Protein AF-A0A2D0HDS6-F1 (afdb_monomer)

Sequence (112 aa):
MIQLVVGLLAEVEKFFGFSKVKEFTPVETLTPSKMGYYFEHEELKRLMDRLGNFTTVQFTDVRGNPLSKDSIDRRFGKDGGIDCVIHIVANSEHGCKVVAGKIRNILINGDY

Nearest PDB structures (foldseek):
  8tyy-assembly1_A  TM=4.874E-01  e=1.564E-01  Ensifer aridi
  6kf9-assembly1_G  TM=3.011E-01  e=1.263E+00  Thermococcus kodakarensis KOD1
  5hkh-assembly1_A  TM=4.477E-01  e=6.053E+00  Homo sapiens
  1l7y-assembly1_A  TM=4.677E-01  e=7.859E+00  Caenorhabditis elegans
  5xda-assembly1_I-2  TM=4.039E-01  e=6.461E+00  Caenorhabditis elegans

Structure (mmCIF, N/CA/C/O backbone):
data_AF-A0A2D0HDS6-F1
#
_entry.id   AF-A0A2D0HDS6-F1
#
loop_
_atom_site.group_PDB
_atom_site.id
_atom_site.type_symbol
_atom_site.label_atom_id
_atom_site.label_alt_id
_atom_site.label_comp_id
_atom_site.label_asym_id
_atom_site.label_entity_id
_atom_site.label_seq_id
_atom_site.pdbx_PDB_ins_code
_atom_site.Cartn_x
_atom_site.Cartn_y
_atom_site.Cartn_z
_atom_site.occupancy
_atom_site.B_iso_or_equiv
_atom_site.auth_seq_id
_atom_site.auth_comp_id
_atom_site.auth_asym_id
_atom_site.auth_atom_id
_atom_site.pdbx_PDB_model_num
ATOM 1 N N . MET A 1 1 ? 58.086 -21.017 -33.611 1.00 51.09 1 MET A N 1
ATOM 2 C CA . MET A 1 1 ? 57.718 -20.728 -32.204 1.00 51.09 1 MET A CA 1
ATOM 3 C C . MET A 1 1 ? 56.313 -20.128 -32.076 1.00 51.09 1 MET A C 1
ATOM 5 O O . MET A 1 1 ? 55.581 -20.556 -31.201 1.00 51.09 1 MET A O 1
ATOM 9 N N . ILE A 1 2 ? 55.888 -19.229 -32.978 1.00 49.25 2 ILE A N 1
ATOM 10 C CA . ILE A 1 2 ? 54.550 -18.591 -32.956 1.00 49.25 2 ILE A CA 1
ATOM 11 C C . ILE A 1 2 ? 53.398 -19.580 -33.234 1.00 49.25 2 ILE A C 1
ATOM 13 O O . ILE A 1 2 ? 52.377 -19.527 -32.559 1.00 49.25 2 ILE A O 1
ATOM 17 N N . GLN A 1 3 ? 53.571 -20.545 -34.147 1.00 48.78 3 GLN A N 1
ATOM 18 C CA . GLN A 1 3 ? 52.540 -21.560 -34.443 1.00 48.78 3 GLN A CA 1
ATOM 19 C C . GLN A 1 3 ? 52.182 -22.461 -33.246 1.00 48.78 3 GLN A C 1
ATOM 21 O O . GLN A 1 3 ? 51.055 -22.936 -33.168 1.00 48.78 3 GLN A O 1
ATOM 26 N N . LEU A 1 4 ? 53.104 -22.665 -32.295 1.00 48.50 4 LEU A N 1
ATOM 27 C CA . LEU A 1 4 ? 52.863 -23.504 -31.115 1.00 48.50 4 LEU A CA 1
ATOM 28 C C . LEU A 1 4 ? 51.922 -22.816 -30.107 1.00 48.50 4 LEU A C 1
ATOM 30 O O . LEU A 1 4 ? 51.116 -23.474 -29.460 1.00 48.50 4 LEU A O 1
ATOM 34 N N . VAL A 1 5 ? 51.999 -21.483 -30.010 1.00 50.06 5 VAL A N 1
ATOM 35 C CA . VAL A 1 5 ? 51.186 -20.664 -29.091 1.00 50.06 5 VAL A CA 1
ATOM 36 C C . VAL A 1 5 ? 49.735 -20.574 -29.571 1.00 50.06 5 VAL A C 1
ATOM 38 O O . VAL A 1 5 ? 48.809 -20.639 -28.767 1.00 50.06 5 VAL A O 1
ATOM 41 N N . VAL A 1 6 ? 49.530 -20.488 -30.889 1.00 54.66 6 VAL A N 1
ATOM 42 C CA . VAL A 1 6 ? 48.190 -20.436 -31.499 1.00 54.66 6 VAL A CA 1
ATOM 43 C C . VAL A 1 6 ? 47.469 -21.784 -31.372 1.00 54.66 6 VAL A C 1
ATOM 45 O O . VAL A 1 6 ? 46.272 -21.812 -31.100 1.00 54.66 6 VAL A O 1
ATOM 48 N N . GLY A 1 7 ? 48.197 -22.900 -31.503 1.00 52.31 7 GLY A N 1
ATOM 49 C CA . GLY A 1 7 ? 47.645 -24.242 -31.284 1.00 52.31 7 GLY A CA 1
ATOM 50 C C . GLY A 1 7 ? 47.196 -24.477 -29.838 1.00 52.31 7 GLY A C 1
ATOM 51 O O . GLY A 1 7 ? 46.106 -24.998 -29.619 1.00 52.31 7 GLY A O 1
ATOM 52 N N . LEU A 1 8 ? 47.987 -24.011 -28.862 1.00 53.25 8 LEU A N 1
ATOM 53 C CA . LEU A 1 8 ? 47.663 -24.121 -27.435 1.00 53.25 8 LEU A CA 1
ATOM 54 C C . LEU A 1 8 ? 46.405 -23.315 -27.067 1.00 53.25 8 LEU A C 1
ATOM 56 O O . LEU A 1 8 ? 45.564 -23.792 -26.313 1.00 53.25 8 LEU A O 1
ATOM 60 N N . LEU A 1 9 ? 46.237 -22.114 -27.631 1.00 55.44 9 LEU A N 1
ATOM 61 C CA . LEU A 1 9 ? 45.043 -21.285 -27.409 1.00 55.44 9 LEU A CA 1
ATOM 62 C C . LEU A 1 9 ? 43.771 -21.931 -27.978 1.00 55.44 9 LEU A C 1
ATOM 64 O O . LEU A 1 9 ? 42.736 -21.931 -27.314 1.00 55.44 9 LEU A O 1
ATOM 68 N N . ALA A 1 10 ? 43.859 -22.544 -29.160 1.00 58.56 10 ALA A N 1
ATOM 69 C CA . ALA A 1 10 ? 42.724 -23.227 -29.782 1.00 58.56 10 ALA A CA 1
ATOM 70 C C . ALA A 1 10 ? 42.284 -24.491 -29.012 1.00 58.56 10 ALA A C 1
ATOM 72 O O . ALA A 1 10 ? 41.101 -24.843 -29.017 1.00 58.56 10 ALA A O 1
ATOM 73 N N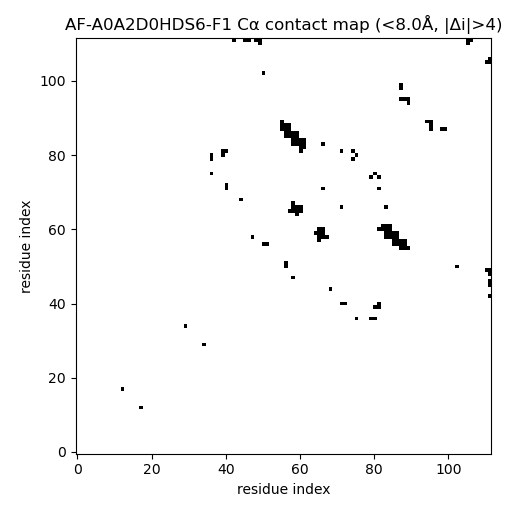 . GLU A 1 11 ? 43.212 -25.182 -28.341 1.00 57.22 11 GLU A N 1
ATOM 74 C CA . GLU A 1 11 ? 42.881 -26.299 -27.445 1.00 57.22 11 GLU A CA 1
ATOM 75 C C . GLU A 1 11 ? 42.252 -25.824 -26.132 1.00 57.22 11 GLU A C 1
ATOM 77 O O . GLU A 1 11 ? 41.293 -26.441 -25.668 1.00 57.22 11 GLU A O 1
ATOM 82 N N . VAL A 1 12 ? 42.716 -24.703 -25.571 1.00 57.16 12 VAL A N 1
ATOM 83 C CA . VAL A 1 12 ? 42.142 -24.100 -24.355 1.00 57.16 12 VAL A CA 1
ATOM 84 C C . VAL A 1 12 ? 40.688 -23.670 -24.586 1.00 57.16 12 VAL A C 1
ATOM 86 O O . VAL A 1 12 ? 39.826 -23.967 -23.761 1.00 57.16 12 VAL A O 1
ATOM 89 N N . GLU A 1 13 ? 40.367 -23.060 -25.729 1.00 55.75 13 GLU A N 1
ATOM 90 C CA . GLU A 1 13 ? 38.982 -22.674 -26.053 1.00 55.75 13 GLU A CA 1
ATOM 91 C C . GLU A 1 13 ? 38.031 -23.879 -26.157 1.00 55.75 13 GLU A C 1
ATOM 93 O O . GLU A 1 13 ? 36.881 -23.803 -25.718 1.00 55.75 13 GLU A O 1
ATOM 98 N N . LYS A 1 14 ? 38.518 -25.018 -26.672 1.00 56.66 14 LYS A N 1
ATOM 99 C CA . LYS A 1 14 ? 37.755 -26.277 -26.702 1.00 56.66 14 LYS A CA 1
ATOM 100 C C . LYS A 1 14 ? 37.625 -26.918 -25.320 1.00 56.66 14 LYS A C 1
ATOM 102 O O . LYS A 1 14 ? 36.573 -27.482 -25.026 1.00 56.66 14 LYS A O 1
ATOM 107 N N . PHE A 1 15 ? 38.662 -26.833 -24.483 1.00 55.56 15 PHE A N 1
ATOM 108 C CA . PHE A 1 15 ? 38.682 -27.442 -23.149 1.00 55.56 15 PHE A CA 1
ATOM 109 C C . PHE A 1 15 ? 37.742 -26.732 -22.167 1.00 55.56 15 PHE A C 1
ATOM 111 O O . PHE A 1 15 ? 37.125 -27.378 -21.324 1.00 55.56 15 PHE A O 1
ATOM 118 N N . PHE A 1 16 ? 37.589 -25.412 -22.298 1.00 54.22 16 PHE A N 1
ATOM 119 C CA . PHE A 1 16 ? 36.731 -24.626 -21.410 1.00 54.22 16 PHE A CA 1
ATOM 120 C C . PHE A 1 16 ? 35.263 -24.544 -21.839 1.00 54.22 16 PHE A C 1
ATOM 122 O O . PHE A 1 16 ? 34.473 -23.922 -21.133 1.00 54.22 16 PHE A O 1
ATOM 129 N N . GLY A 1 17 ? 34.869 -25.181 -22.950 1.00 50.22 17 GLY A N 1
ATOM 130 C CA . GLY A 1 17 ? 33.458 -25.311 -23.322 1.00 50.22 17 GLY A CA 1
ATOM 131 C C . GLY A 1 17 ? 32.704 -23.979 -23.301 1.00 50.22 17 GLY A C 1
ATOM 132 O O . GLY A 1 17 ? 31.545 -23.943 -22.879 1.00 50.22 17 GLY A O 1
ATOM 133 N N . PHE A 1 18 ? 33.362 -22.885 -23.706 1.00 51.97 18 PHE A N 1
ATOM 134 C CA . PHE A 1 18 ? 32.750 -21.562 -23.758 1.00 51.97 18 PHE A CA 1
ATOM 135 C C . PHE A 1 18 ? 31.661 -21.572 -24.830 1.00 51.97 18 PHE A C 1
ATOM 137 O O . PHE A 1 18 ? 31.875 -21.268 -26.001 1.00 51.97 18 PHE A O 1
ATOM 144 N N . SER A 1 19 ? 30.461 -21.964 -24.417 1.00 60.91 19 SER A N 1
ATOM 145 C CA . SER A 1 19 ? 29.262 -21.792 -25.217 1.00 60.91 19 SER A CA 1
ATOM 146 C C . SER A 1 19 ? 29.064 -20.294 -25.383 1.00 60.91 19 SER A C 1
ATOM 148 O O . SER A 1 19 ? 28.941 -19.581 -24.386 1.00 60.91 19 SER A O 1
ATOM 150 N N . LYS A 1 20 ? 29.062 -19.808 -26.631 1.00 61.28 20 LYS A N 1
ATOM 151 C CA . LYS A 1 20 ? 28.740 -18.409 -26.930 1.00 61.28 20 LYS A CA 1
ATOM 152 C C . LYS A 1 20 ? 27.420 -18.090 -26.223 1.00 61.28 20 LYS A C 1
ATOM 154 O O . LYS A 1 20 ? 26.399 -18.716 -26.515 1.00 61.28 20 LYS A O 1
ATOM 159 N N . VAL A 1 21 ? 27.469 -17.187 -25.242 1.00 63.22 21 VAL A N 1
ATOM 160 C CA . VAL A 1 21 ? 26.286 -16.772 -24.481 1.00 63.22 21 VAL A CA 1
ATOM 161 C C . VAL A 1 21 ? 25.250 -16.314 -25.499 1.00 63.22 21 VAL A C 1
ATOM 163 O O . VAL A 1 21 ? 25.576 -15.530 -26.392 1.00 63.22 21 VAL A O 1
ATOM 166 N N . LYS A 1 22 ? 24.033 -16.869 -25.416 1.00 68.25 22 LYS A N 1
ATOM 167 C CA . LYS A 1 22 ? 22.930 -16.493 -26.307 1.00 68.25 22 LYS A CA 1
ATOM 168 C C . LYS A 1 22 ? 22.824 -14.973 -26.303 1.00 68.25 22 LYS A C 1
ATOM 170 O O . LYS A 1 22 ? 22.729 -14.377 -25.233 1.00 68.25 22 LYS A O 1
ATOM 175 N N . GLU A 1 23 ? 22.879 -14.367 -27.485 1.00 61.47 23 GLU A N 1
ATOM 176 C CA . GLU A 1 23 ? 22.706 -12.926 -27.629 1.00 61.47 23 GLU A CA 1
ATOM 177 C C . GLU A 1 23 ? 21.362 -12.544 -27.008 1.00 61.47 23 GLU A C 1
ATOM 179 O O . GLU A 1 23 ? 20.299 -13.000 -27.431 1.00 61.47 23 GLU A O 1
ATOM 184 N N . PHE A 1 24 ? 21.433 -11.759 -25.936 1.00 59.78 24 PHE A N 1
ATOM 185 C CA . PHE A 1 24 ? 20.263 -11.180 -25.311 1.00 59.78 24 PHE A CA 1
ATOM 186 C C . PHE A 1 24 ? 19.854 -9.994 -26.174 1.00 59.78 24 PHE A C 1
ATOM 188 O O . PHE A 1 24 ? 20.483 -8.940 -26.126 1.00 59.78 24 PHE A O 1
ATOM 195 N N . THR A 1 25 ? 18.827 -10.168 -26.999 1.00 58.12 25 THR A N 1
ATOM 196 C CA . THR A 1 25 ? 1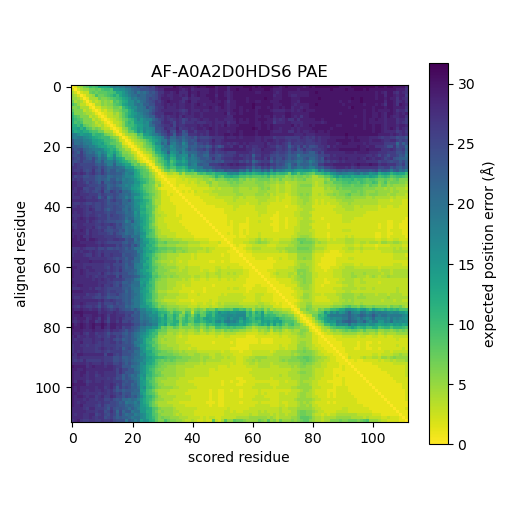8.131 -9.024 -27.584 1.00 58.12 25 THR A CA 1
ATOM 197 C C . THR A 1 25 ? 17.371 -8.348 -26.450 1.00 58.12 25 THR A C 1
ATOM 199 O O . THR A 1 25 ? 16.461 -8.984 -25.905 1.00 58.12 25 THR A O 1
ATOM 202 N N . PRO A 1 26 ? 17.730 -7.115 -26.047 1.00 56.47 26 PRO A N 1
ATOM 203 C CA . PRO A 1 26 ? 16.968 -6.425 -25.027 1.00 56.47 26 PRO A CA 1
ATOM 204 C C . PRO A 1 26 ? 15.528 -6.306 -25.513 1.00 56.47 26 PRO A C 1
ATOM 206 O O . PRO A 1 26 ? 15.258 -5.761 -26.584 1.00 56.47 26 PRO A O 1
ATOM 209 N N . VAL A 1 27 ? 14.622 -6.887 -24.728 1.00 60.75 27 VAL A N 1
ATOM 210 C CA . VAL A 1 27 ? 13.184 -6.657 -24.841 1.00 60.75 27 VAL A CA 1
ATOM 211 C C . VAL A 1 27 ? 13.002 -5.145 -24.846 1.00 60.75 27 VAL A C 1
ATOM 213 O O . VAL A 1 27 ? 13.567 -4.487 -23.976 1.00 60.75 27 VAL A O 1
ATOM 216 N N . GLU A 1 28 ? 12.324 -4.637 -25.878 1.00 64.56 28 GLU A N 1
ATOM 217 C CA . GLU A 1 28 ? 11.975 -3.234 -26.132 1.00 64.56 28 GLU A CA 1
ATOM 218 C C . GLU A 1 28 ? 12.428 -2.283 -25.009 1.00 64.56 28 GLU A C 1
ATOM 220 O O . GLU A 1 28 ? 11.808 -2.223 -23.947 1.00 64.56 28 GLU A O 1
ATOM 225 N N . THR A 1 29 ? 13.559 -1.591 -25.194 1.00 71.25 29 THR A N 1
ATOM 226 C CA . THR A 1 29 ? 14.134 -0.738 -24.144 1.00 71.25 29 THR A CA 1
ATOM 227 C C . THR A 1 29 ? 13.139 0.356 -23.773 1.00 71.25 29 THR A C 1
ATOM 229 O O . THR A 1 29 ? 12.981 1.341 -24.500 1.00 71.25 29 THR A O 1
ATOM 232 N N . LEU A 1 30 ? 12.445 0.169 -22.650 1.00 72.81 30 LEU A N 1
ATOM 233 C CA . LEU A 1 30 ? 11.534 1.156 -22.095 1.00 72.81 30 LEU A CA 1
ATOM 234 C C . LEU A 1 30 ? 12.304 2.456 -21.858 1.00 72.81 30 LEU A C 1
ATOM 236 O O . LEU A 1 30 ? 13.439 2.455 -21.379 1.00 72.81 30 LEU A O 1
ATOM 240 N N . THR A 1 31 ? 11.681 3.584 -22.196 1.00 83.69 31 THR A N 1
ATOM 241 C CA . THR A 1 31 ? 12.260 4.885 -21.863 1.00 83.69 31 THR A CA 1
ATOM 242 C C . THR A 1 31 ? 12.380 5.008 -20.339 1.00 83.69 31 THR A C 1
ATOM 244 O O . THR A 1 31 ? 11.556 4.429 -19.624 1.00 83.69 31 THR A O 1
ATOM 247 N N . PRO A 1 32 ? 13.344 5.785 -19.8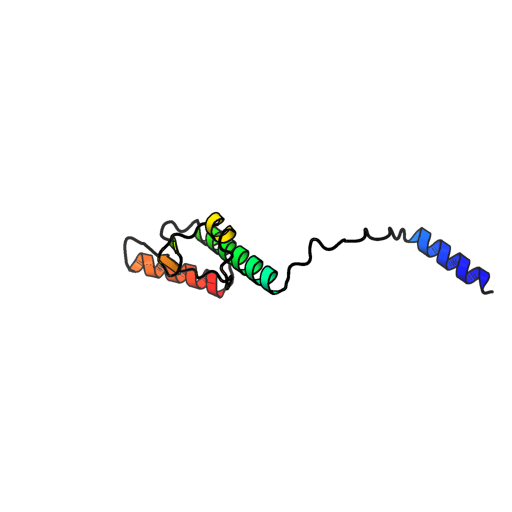11 1.00 82.00 32 PRO A N 1
ATOM 248 C CA . PRO A 1 32 ? 13.475 5.989 -18.367 1.00 82.00 32 PRO A CA 1
ATOM 249 C C . PRO A 1 32 ? 12.163 6.414 -17.690 1.00 82.00 32 PRO A C 1
ATOM 251 O O . PRO A 1 32 ? 11.836 5.924 -16.616 1.00 82.00 32 PRO A O 1
ATOM 254 N N . SER A 1 33 ? 11.359 7.250 -18.356 1.00 81.50 33 SER A N 1
ATOM 255 C CA . SER A 1 33 ? 10.033 7.648 -17.867 1.00 81.50 33 SER A CA 1
ATOM 256 C C . SER A 1 33 ? 9.065 6.470 -17.765 1.00 81.50 33 SER A C 1
ATOM 258 O O . SER A 1 33 ? 8.418 6.303 -16.739 1.00 81.50 33 SER A O 1
ATOM 260 N N . LYS A 1 34 ? 8.992 5.615 -18.796 1.00 81.62 34 LYS A N 1
ATOM 261 C CA . LYS A 1 34 ? 8.143 4.416 -18.752 1.00 81.62 34 LYS A CA 1
ATOM 262 C C . LYS A 1 34 ? 8.591 3.460 -17.648 1.00 81.62 34 LYS A C 1
ATOM 264 O O . LYS A 1 34 ? 7.738 2.914 -16.961 1.00 81.62 34 LYS A O 1
ATOM 269 N N . MET A 1 35 ? 9.901 3.288 -17.455 1.00 83.50 35 MET A N 1
ATOM 270 C CA . MET A 1 35 ? 10.447 2.488 -16.352 1.00 83.50 35 MET A CA 1
ATOM 271 C C . MET A 1 35 ? 10.022 3.025 -14.982 1.00 83.50 35 MET A C 1
ATOM 273 O O . MET A 1 35 ? 9.648 2.231 -14.124 1.00 83.50 35 MET A O 1
ATOM 277 N N . GLY A 1 36 ? 10.037 4.350 -14.796 1.00 83.81 36 GLY A N 1
ATOM 278 C CA . GLY A 1 36 ? 9.549 4.995 -13.575 1.00 83.81 36 GLY A CA 1
ATOM 279 C C . GLY A 1 36 ? 8.087 4.658 -13.288 1.00 83.81 36 GLY A C 1
ATOM 280 O O . GLY A 1 36 ? 7.774 4.188 -12.200 1.00 83.81 36 GLY A O 1
ATOM 281 N N . TYR A 1 37 ? 7.215 4.780 -14.292 1.00 84.44 37 TYR A N 1
ATOM 282 C CA . TYR A 1 37 ? 5.795 4.443 -14.137 1.00 84.44 37 TYR A CA 1
ATOM 283 C C . TYR A 1 37 ? 5.573 2.969 -13.805 1.00 84.44 37 TYR A C 1
ATOM 285 O O . TYR A 1 37 ? 4.816 2.649 -12.894 1.00 84.44 37 TYR A O 1
ATOM 293 N N . TYR A 1 38 ? 6.271 2.056 -14.487 1.00 85.56 38 TYR A N 1
ATOM 294 C CA . TYR A 1 38 ? 6.184 0.635 -14.151 1.00 85.56 38 TYR A CA 1
ATOM 295 C C . TYR A 1 38 ? 6.619 0.359 -12.711 1.00 85.56 38 TYR A 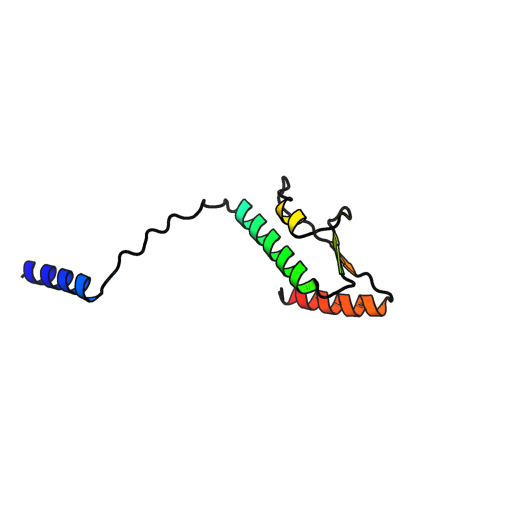C 1
ATOM 297 O O . TYR A 1 38 ? 5.939 -0.385 -12.011 1.00 85.56 38 TYR A O 1
ATOM 305 N N . PHE A 1 39 ? 7.710 0.977 -12.256 1.00 87.81 39 PHE A N 1
ATOM 306 C CA . PHE A 1 39 ? 8.166 0.836 -10.877 1.00 87.81 39 PHE A CA 1
ATOM 307 C C . PHE A 1 39 ? 7.110 1.327 -9.876 1.00 87.81 39 PHE A C 1
ATOM 309 O O . PHE A 1 39 ? 6.756 0.589 -8.961 1.00 87.81 39 PHE A O 1
ATOM 316 N N . GLU A 1 40 ? 6.549 2.521 -10.081 1.00 88.88 40 GLU A N 1
ATOM 317 C CA . GLU A 1 40 ? 5.501 3.075 -9.211 1.00 88.88 40 GLU A CA 1
ATOM 318 C C . GLU A 1 40 ? 4.248 2.188 -9.163 1.00 88.88 40 GLU A C 1
ATOM 320 O O . GLU A 1 40 ? 3.688 1.949 -8.090 1.00 88.88 40 GLU A O 1
ATOM 325 N N . HIS A 1 41 ? 3.820 1.663 -10.314 1.00 90.56 41 HIS A N 1
ATOM 326 C CA . HIS A 1 41 ? 2.667 0.768 -10.399 1.00 90.56 41 HIS A CA 1
ATOM 327 C C . HIS A 1 41 ? 2.910 -0.530 -9.626 1.00 90.56 41 HIS A C 1
ATOM 329 O O . HIS A 1 41 ? 2.035 -0.978 -8.883 1.00 90.56 41 HIS A O 1
ATOM 335 N N . GLU A 1 42 ? 4.085 -1.136 -9.793 1.00 91.19 42 GLU A N 1
ATOM 336 C CA . GLU A 1 42 ? 4.433 -2.384 -9.115 1.00 91.19 42 GLU A CA 1
ATOM 337 C C . GLU A 1 42 ? 4.576 -2.188 -7.600 1.00 91.19 42 GLU A C 1
ATOM 339 O O . GLU A 1 42 ? 4.020 -2.977 -6.835 1.00 91.19 42 GLU A O 1
ATOM 344 N N . GLU A 1 43 ? 5.214 -1.105 -7.151 1.00 92.44 43 GLU A N 1
ATOM 345 C CA . GLU A 1 43 ? 5.306 -0.762 -5.725 1.00 92.44 43 GLU A CA 1
ATOM 346 C C . GLU A 1 43 ? 3.922 -0.582 -5.093 1.00 92.44 43 GLU A C 1
ATOM 348 O O . GLU A 1 43 ? 3.633 -1.142 -4.030 1.00 92.44 43 GLU A O 1
ATOM 353 N N . LEU A 1 44 ? 3.015 0.129 -5.773 1.00 93.44 44 LEU A N 1
ATOM 354 C CA . LEU A 1 44 ? 1.655 0.302 -5.275 1.00 93.44 44 LEU A CA 1
ATOM 355 C C . LEU A 1 44 ? 0.895 -1.031 -5.220 1.00 93.44 44 LEU A C 1
ATOM 357 O O . LEU A 1 44 ? 0.210 -1.302 -4.233 1.00 93.44 44 LEU A O 1
ATOM 361 N N . LYS A 1 45 ? 1.030 -1.903 -6.226 1.00 94.62 45 LYS A N 1
ATOM 362 C CA . LYS A 1 45 ? 0.394 -3.234 -6.208 1.00 94.62 45 LYS A CA 1
ATOM 363 C C . LYS A 1 45 ? 0.924 -4.112 -5.077 1.00 94.62 45 LYS A C 1
ATOM 365 O O . LYS A 1 45 ? 0.123 -4.780 -4.420 1.00 94.62 45 LYS A O 1
ATOM 370 N N . ARG A 1 46 ? 2.236 -4.092 -4.825 1.00 95.81 46 ARG A N 1
ATOM 371 C CA . ARG A 1 46 ? 2.864 -4.804 -3.701 1.00 95.81 46 ARG A CA 1
ATOM 372 C C . ARG A 1 46 ? 2.332 -4.306 -2.362 1.00 95.81 46 ARG A C 1
ATOM 374 O O . ARG A 1 46 ? 1.949 -5.109 -1.510 1.00 95.81 46 ARG A O 1
ATOM 381 N N . LEU A 1 47 ? 2.206 -2.989 -2.206 1.00 95.75 47 LEU A N 1
ATOM 382 C CA . LEU A 1 47 ? 1.593 -2.391 -1.023 1.00 95.75 47 LEU A CA 1
ATOM 383 C C . LEU A 1 47 ? 0.125 -2.817 -0.862 1.00 95.75 47 LEU A C 1
ATOM 385 O O . LEU A 1 47 ? -0.296 -3.170 0.242 1.00 95.75 47 LEU A O 1
ATOM 389 N N . MET A 1 48 ? -0.652 -2.830 -1.948 1.00 95.88 48 MET A N 1
ATOM 390 C CA . MET A 1 48 ? -2.040 -3.304 -1.926 1.00 95.88 48 MET A CA 1
ATOM 391 C C . MET A 1 48 ? -2.144 -4.770 -1.499 1.00 95.88 48 MET A C 1
ATOM 393 O O . MET A 1 48 ? -3.014 -5.100 -0.693 1.00 95.88 48 MET A O 1
ATOM 397 N N . ASP A 1 49 ? -1.246 -5.635 -1.972 1.00 96.44 49 ASP A N 1
ATOM 398 C CA . ASP A 1 49 ? -1.189 -7.038 -1.543 1.00 96.44 49 ASP A CA 1
ATOM 399 C C . ASP A 1 49 ? -0.836 -7.166 -0.068 1.00 96.44 49 ASP A C 1
ATOM 401 O O . ASP A 1 49 ? -1.512 -7.870 0.690 1.00 96.44 49 ASP A O 1
ATOM 405 N N . ARG A 1 50 ? 0.187 -6.429 0.370 1.00 96.31 50 ARG A N 1
ATOM 406 C CA . ARG A 1 50 ? 0.639 -6.441 1.759 1.00 96.31 50 ARG A CA 1
ATOM 407 C C . ARG A 1 50 ? -0.458 -6.015 2.730 1.00 96.31 50 ARG A C 1
ATOM 409 O O . ARG A 1 50 ? -0.548 -6.559 3.840 1.00 96.31 50 ARG A O 1
ATOM 416 N N . LEU A 1 51 ? -1.265 -5.036 2.326 1.00 96.25 51 LEU A N 1
ATOM 417 C CA . LEU A 1 51 ? -2.372 -4.504 3.114 1.00 96.25 51 LEU A CA 1
ATOM 418 C C . LEU A 1 51 ? -3.706 -5.221 2.853 1.00 96.25 51 LEU A C 1
ATOM 420 O O . LEU A 1 51 ? -4.664 -4.961 3.576 1.00 96.25 51 LEU A O 1
ATOM 424 N N . GLY A 1 52 ? -3.773 -6.171 1.916 1.00 93.44 52 GLY A N 1
ATOM 425 C CA . GLY A 1 52 ? -5.006 -6.883 1.557 1.00 93.44 52 GLY A CA 1
ATOM 426 C C . GLY A 1 52 ? -5.642 -7.673 2.708 1.00 93.44 52 GLY A C 1
ATOM 427 O O . GLY A 1 52 ? -6.850 -7.889 2.723 1.00 93.44 52 GLY A O 1
ATOM 428 N N . ASN A 1 53 ? -4.854 -8.038 3.725 1.00 90.81 53 ASN A N 1
ATOM 429 C CA . ASN A 1 53 ? -5.349 -8.697 4.940 1.00 90.81 53 ASN A CA 1
ATOM 430 C C . ASN A 1 53 ? -5.996 -7.730 5.951 1.00 90.81 53 ASN A C 1
ATOM 432 O O . ASN A 1 53 ? -6.581 -8.169 6.943 1.00 90.81 53 ASN A O 1
ATOM 436 N N . PHE A 1 54 ? -5.888 -6.416 5.744 1.00 94.62 54 PHE A N 1
ATOM 437 C CA . PHE A 1 54 ? -6.522 -5.418 6.596 1.00 94.62 54 PHE A CA 1
ATOM 438 C C . PHE A 1 54 ? -7.915 -5.093 6.051 1.00 94.62 54 PHE A C 1
ATOM 440 O O . PHE A 1 54 ? -8.076 -4.231 5.194 1.00 94.62 54 PHE A O 1
ATOM 447 N N . THR A 1 55 ? -8.949 -5.726 6.604 1.00 94.06 55 THR A N 1
ATOM 448 C CA . THR A 1 55 ? -10.349 -5.523 6.174 1.00 94.06 55 THR A CA 1
ATOM 449 C C . THR A 1 55 ? -10.865 -4.091 6.365 1.00 94.06 55 THR A C 1
ATOM 451 O O . THR A 1 55 ? -11.895 -3.725 5.810 1.00 94.06 55 THR A O 1
ATOM 454 N N . THR A 1 56 ? -10.170 -3.281 7.165 1.00 95.62 56 THR A N 1
ATOM 455 C CA . THR A 1 56 ? -10.488 -1.872 7.433 1.00 95.62 56 THR A CA 1
ATOM 456 C C . THR A 1 56 ? -9.768 -0.905 6.494 1.00 95.62 56 THR A C 1
ATOM 458 O O . THR A 1 56 ? -9.850 0.300 6.711 1.00 95.62 56 THR A O 1
ATOM 461 N N . VAL A 1 57 ? -8.992 -1.391 5.522 1.00 96.62 57 VAL A N 1
ATOM 462 C CA . VAL A 1 57 ? -8.187 -0.548 4.629 1.00 96.62 57 VAL A CA 1
ATOM 463 C C . VAL A 1 57 ? -8.814 -0.483 3.246 1.00 96.62 57 VAL A C 1
ATOM 465 O O . VAL A 1 57 ? -9.214 -1.498 2.681 1.00 96.62 57 VAL A O 1
ATOM 468 N N . GLN A 1 58 ? -8.889 0.725 2.698 1.00 95.94 58 GLN A N 1
ATOM 469 C CA . GLN A 1 58 ? -9.351 0.986 1.339 1.00 95.94 58 GLN A CA 1
ATOM 470 C C . GLN A 1 58 ? -8.360 1.905 0.629 1.00 95.94 58 GLN A C 1
ATOM 472 O O . GLN A 1 58 ? -7.760 2.779 1.253 1.00 95.94 58 GLN A O 1
ATOM 477 N N . PHE A 1 59 ? -8.214 1.716 -0.679 1.00 96.06 59 PHE A N 1
ATOM 478 C CA . PHE A 1 59 ? -7.346 2.527 -1.524 1.00 96.06 59 PHE A CA 1
ATOM 479 C C . PHE A 1 59 ? -8.192 3.376 -2.463 1.00 96.06 59 PHE A C 1
ATOM 481 O O . PHE A 1 59 ? -9.091 2.858 -3.132 1.00 96.06 59 PHE A O 1
ATOM 488 N N . THR A 1 60 ? -7.899 4.668 -2.529 1.00 94.62 60 THR A N 1
ATOM 489 C CA . THR A 1 60 ? -8.550 5.611 -3.442 1.00 94.62 60 THR A CA 1
ATOM 490 C C . THR A 1 60 ? -7.517 6.531 -4.080 1.00 94.62 60 THR A C 1
ATOM 492 O O . THR A 1 60 ? -6.386 6.634 -3.610 1.00 94.62 60 THR A O 1
ATOM 495 N N . ASP A 1 61 ? -7.886 7.196 -5.169 1.00 90.81 61 ASP A N 1
ATOM 496 C CA . ASP A 1 61 ? -7.125 8.346 -5.651 1.00 90.81 61 ASP A CA 1
ATOM 497 C C . ASP A 1 61 ? -7.501 9.624 -4.881 1.00 90.81 61 ASP A C 1
ATOM 499 O O . ASP A 1 61 ? -8.442 9.655 -4.087 1.00 90.81 61 ASP A O 1
ATOM 503 N N . VAL A 1 62 ? -6.797 10.723 -5.155 1.00 89.62 62 VAL A N 1
ATOM 504 C CA . VAL A 1 62 ? -7.068 12.046 -4.552 1.00 89.62 62 VAL A CA 1
ATOM 505 C C . VAL A 1 62 ? -8.470 12.594 -4.840 1.00 89.62 62 VAL A C 1
ATOM 507 O O . VAL A 1 62 ? -8.910 13.540 -4.190 1.00 89.62 62 VAL A O 1
ATOM 510 N N . ARG A 1 63 ? -9.186 12.016 -5.809 1.00 89.75 63 ARG A N 1
ATOM 511 C CA . ARG A 1 63 ? -10.577 12.350 -6.141 1.00 89.75 63 ARG A CA 1
ATOM 512 C C . ARG A 1 63 ? -11.582 11.409 -5.469 1.00 89.75 63 ARG A C 1
ATOM 514 O O . ARG A 1 63 ? -12.781 11.567 -5.688 1.00 89.75 63 ARG A O 1
ATOM 521 N N . GLY A 1 64 ? -11.119 10.457 -4.661 1.00 90.50 64 GLY A N 1
ATOM 522 C CA . GLY A 1 64 ? -11.949 9.482 -3.960 1.00 90.50 64 GLY A CA 1
ATOM 523 C C . GLY A 1 64 ? -12.392 8.295 -4.819 1.00 90.50 64 GLY A C 1
ATOM 524 O O . GLY A 1 64 ? -13.219 7.505 -4.364 1.00 90.50 64 GLY A O 1
ATOM 525 N N . ASN A 1 65 ? -11.870 8.130 -6.040 1.00 91.12 65 ASN A N 1
ATOM 526 C CA . ASN A 1 65 ? -12.197 6.955 -6.846 1.00 91.12 65 ASN A CA 1
ATOM 527 C C . ASN A 1 65 ? -11.447 5.736 -6.298 1.00 91.12 65 ASN A C 1
ATOM 529 O O . ASN A 1 65 ? -10.236 5.841 -6.093 1.00 91.12 65 ASN A O 1
ATOM 533 N N . PRO A 1 66 ? -12.104 4.578 -6.115 1.00 92.94 66 PRO A N 1
ATOM 534 C CA . PRO A 1 66 ? -11.433 3.364 -5.670 1.00 92.94 66 PRO A CA 1
ATOM 535 C C . PRO A 1 66 ? -10.276 2.970 -6.589 1.00 92.94 66 PRO A C 1
ATOM 537 O O . PRO A 1 66 ? -10.409 2.994 -7.817 1.00 92.94 66 PRO A O 1
ATOM 540 N N . LEU A 1 67 ? -9.160 2.568 -5.986 1.00 93.00 67 LEU A N 1
ATOM 541 C CA . LEU A 1 67 ? -8.026 1.988 -6.692 1.00 93.00 67 LEU A CA 1
ATOM 542 C C . LEU A 1 67 ? -8.072 0.463 -6.588 1.00 93.00 67 LEU A C 1
ATOM 544 O O . LEU A 1 67 ? -8.171 -0.116 -5.509 1.00 93.00 67 LEU A O 1
ATOM 548 N N . SER A 1 68 ? -7.973 -0.181 -7.744 1.00 93.19 68 SER A N 1
ATOM 549 C CA . SER A 1 68 ? -7.696 -1.606 -7.916 1.00 93.19 68 SER A CA 1
ATOM 550 C C . SER A 1 68 ? -6.407 -1.797 -8.719 1.00 93.19 68 SER A C 1
ATOM 552 O O . SER A 1 68 ? -6.001 -0.892 -9.455 1.00 93.19 68 SER A O 1
ATOM 554 N N . LYS A 1 69 ? -5.801 -2.989 -8.652 1.00 91.94 69 LYS A N 1
ATOM 555 C CA . LYS A 1 69 ? -4.643 -3.341 -9.494 1.00 91.94 69 LYS A CA 1
ATOM 556 C C . LYS A 1 69 ? -4.921 -3.107 -10.980 1.00 91.94 69 LYS A C 1
ATOM 558 O O . LYS A 1 69 ? -4.146 -2.444 -11.657 1.00 91.94 69 LYS A O 1
ATOM 563 N N . ASP A 1 70 ? -6.093 -3.524 -11.450 1.00 89.88 70 ASP A N 1
ATOM 564 C CA . ASP A 1 70 ? -6.479 -3.314 -12.845 1.00 89.88 70 ASP A CA 1
ATOM 565 C C . ASP A 1 70 ? -6.665 -1.833 -13.196 1.00 89.88 70 ASP A C 1
ATOM 567 O O . ASP A 1 70 ? -6.517 -1.446 -14.355 1.00 89.88 70 ASP A O 1
ATOM 571 N N . SER A 1 71 ? -7.074 -1.002 -12.230 1.00 89.19 71 SER A N 1
ATOM 572 C CA . SER A 1 71 ? -7.213 0.441 -12.447 1.00 89.19 71 SER A CA 1
ATOM 573 C C . SER A 1 71 ? -5.852 1.133 -12.513 1.00 89.19 71 SER A C 1
ATOM 575 O O . SER A 1 71 ? -5.705 2.079 -13.279 1.00 89.19 71 SER A O 1
ATOM 577 N N . ILE A 1 72 ? -4.865 0.633 -11.762 1.00 89.31 72 ILE A N 1
ATOM 578 C CA . ILE A 1 72 ? -3.470 1.087 -11.788 1.00 89.31 72 ILE A CA 1
ATOM 579 C C . ILE A 1 72 ? -2.875 0.800 -13.167 1.00 89.31 72 ILE A C 1
ATOM 581 O O . ILE A 1 72 ? -2.386 1.713 -13.821 1.00 89.31 72 ILE A O 1
ATOM 585 N N . ASP A 1 73 ? -3.052 -0.418 -13.686 1.00 86.38 73 ASP A N 1
ATOM 586 C CA . ASP A 1 73 ? -2.551 -0.807 -15.015 1.00 86.38 73 ASP A CA 1
ATOM 587 C C . ASP A 1 73 ? -3.147 -0.006 -16.172 1.00 86.38 73 ASP A C 1
ATOM 589 O O . ASP A 1 73 ? -2.558 0.089 -17.244 1.00 86.38 73 ASP A O 1
ATOM 593 N N . ARG A 1 74 ? -4.325 0.586 -15.973 1.00 82.44 74 ARG A N 1
ATOM 594 C CA . ARG A 1 74 ? -4.980 1.430 -16.980 1.00 82.44 74 ARG A CA 1
ATOM 595 C C . ARG A 1 74 ? -4.610 2.905 -16.854 1.00 82.44 74 ARG A C 1
ATOM 597 O O . ARG A 1 74 ? -4.886 3.677 -17.774 1.00 82.44 74 ARG A O 1
ATOM 604 N N . ARG A 1 75 ? -4.013 3.318 -15.736 1.00 76.31 75 ARG A N 1
ATOM 605 C CA . ARG A 1 75 ? -3.651 4.712 -15.469 1.00 76.31 75 ARG A CA 1
ATOM 606 C C . ARG A 1 75 ? -2.250 5.000 -15.994 1.00 76.31 75 ARG A C 1
ATOM 608 O O . ARG A 1 75 ? -1.290 5.042 -15.251 1.00 76.31 75 ARG A O 1
ATOM 615 N N . PHE A 1 76 ? -2.164 5.297 -17.285 1.00 65.56 76 PHE A N 1
ATOM 616 C CA . PHE A 1 76 ? -1.021 6.004 -17.865 1.00 65.56 76 PHE A CA 1
ATOM 617 C C . PHE A 1 76 ? -1.449 7.448 -18.125 1.00 65.56 76 PHE A C 1
ATOM 619 O O . PHE A 1 76 ? -1.771 7.834 -19.250 1.00 65.56 76 PHE A O 1
ATOM 626 N N . GLY A 1 77 ? -1.583 8.224 -17.046 1.00 62.59 77 GLY A N 1
ATOM 627 C CA . GLY A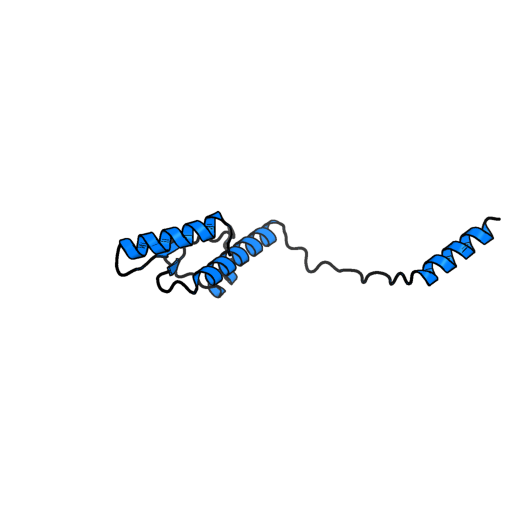 1 77 ? -1.905 9.646 -17.150 1.00 62.59 77 GLY A CA 1
ATOM 628 C C . GLY A 1 77 ? -0.836 10.402 -17.942 1.00 62.59 77 GLY A C 1
ATOM 629 O O . GLY A 1 77 ? 0.276 9.918 -18.126 1.00 62.59 77 GLY A O 1
ATOM 630 N N . LYS A 1 78 ? -1.151 11.622 -18.387 1.00 55.75 78 LYS A N 1
ATOM 631 C CA . LYS A 1 78 ? -0.214 12.476 -19.141 1.00 55.75 78 LYS A CA 1
ATOM 632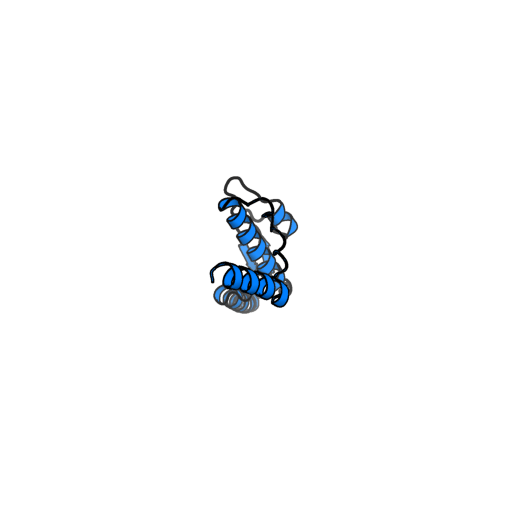 C C . LYS A 1 78 ? 1.074 12.788 -18.355 1.00 55.75 78 LYS A C 1
ATOM 634 O O . LYS A 1 78 ? 2.123 12.946 -18.967 1.00 55.75 78 LYS A O 1
ATOM 639 N N . ASP A 1 79 ? 0.962 12.794 -17.025 1.00 61.00 79 ASP A N 1
ATOM 640 C CA . ASP A 1 79 ? 2.064 12.962 -16.067 1.00 61.00 79 ASP A CA 1
ATOM 641 C C . ASP A 1 79 ? 2.554 11.613 -15.492 1.00 61.00 79 ASP A C 1
ATOM 643 O O . ASP A 1 79 ? 3.591 11.549 -14.838 1.00 61.00 79 ASP A O 1
ATOM 647 N N . GLY A 1 80 ? 1.814 10.532 -15.769 1.00 61.78 80 GLY A N 1
ATOM 648 C CA . GLY A 1 80 ? 2.074 9.121 -15.460 1.00 61.78 80 GLY A CA 1
ATOM 649 C C . GLY A 1 80 ? 2.254 8.713 -13.994 1.00 61.78 80 GLY A C 1
ATOM 650 O O . GLY A 1 80 ? 2.330 7.520 -13.733 1.00 61.78 80 GLY A O 1
ATOM 651 N N . GLY A 1 81 ? 2.249 9.653 -13.049 1.00 72.06 81 GLY A N 1
ATOM 652 C CA . GLY A 1 81 ? 2.203 9.346 -11.620 1.00 72.06 81 GLY A CA 1
ATOM 653 C C . GLY A 1 81 ? 0.817 8.887 -11.155 1.00 72.06 81 GLY A C 1
ATOM 654 O O . GLY A 1 81 ? -0.213 9.299 -11.705 1.00 72.06 81 GLY A O 1
ATOM 655 N N . ILE A 1 82 ? 0.789 8.053 -10.113 1.00 81.88 82 ILE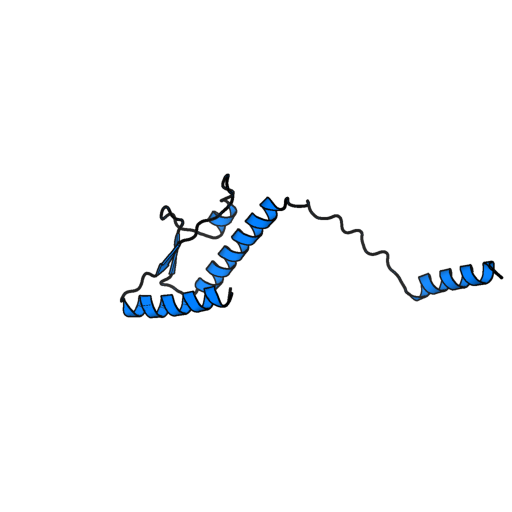 A N 1
ATOM 656 C CA . ILE A 1 82 ? -0.442 7.635 -9.431 1.00 81.88 82 ILE A CA 1
ATOM 657 C C . ILE A 1 82 ? -0.461 8.197 -8.015 1.00 81.88 82 ILE A C 1
ATOM 659 O O . ILE A 1 82 ? 0.306 7.774 -7.154 1.00 81.88 82 ILE A O 1
ATOM 663 N N . ASP A 1 83 ? -1.415 9.086 -7.746 1.00 86.75 83 ASP A N 1
ATOM 664 C CA . ASP A 1 83 ? -1.717 9.474 -6.376 1.00 86.75 83 ASP A CA 1
ATOM 665 C C . ASP A 1 83 ? -2.564 8.395 -5.695 1.00 86.75 83 ASP A C 1
ATOM 667 O O . ASP A 1 83 ? -3.636 8.019 -6.183 1.00 86.75 83 ASP A O 1
ATOM 671 N N . CYS A 1 84 ? -2.105 7.934 -4.535 1.00 91.06 84 CYS A N 1
ATOM 672 C CA . CYS A 1 84 ? -2.787 6.936 -3.724 1.00 91.06 84 CYS A CA 1
ATOM 673 C C . CYS A 1 84 ? -3.077 7.480 -2.322 1.00 91.06 84 CYS A C 1
ATOM 675 O O . CYS A 1 84 ? -2.183 7.946 -1.615 1.00 91.0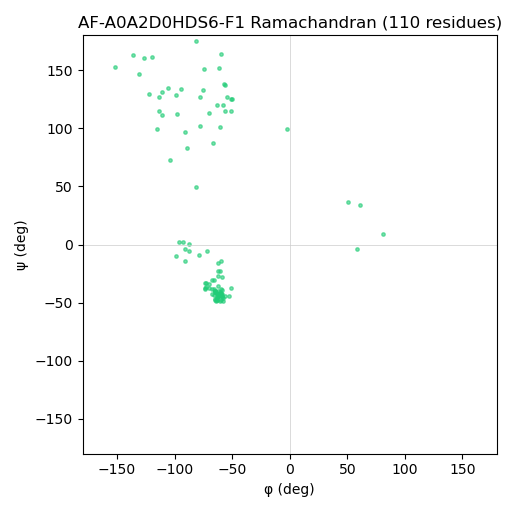6 84 CYS A O 1
ATOM 677 N N . VAL A 1 85 ? -4.327 7.343 -1.890 1.00 94.75 85 VAL A N 1
ATOM 678 C CA . VAL A 1 85 ? -4.798 7.649 -0.542 1.00 94.75 85 VAL A CA 1
ATOM 679 C C . VAL A 1 85 ? -5.223 6.348 0.138 1.00 94.75 85 VAL A C 1
ATOM 681 O O . VAL A 1 85 ? -6.030 5.581 -0.388 1.00 94.75 85 VAL A O 1
ATOM 684 N N . ILE A 1 86 ? -4.675 6.096 1.329 1.00 96.00 86 ILE A N 1
ATOM 685 C CA . ILE A 1 86 ? -5.015 4.935 2.158 1.00 96.00 86 ILE A CA 1
ATOM 686 C C . ILE A 1 86 ? -6.040 5.372 3.202 1.00 96.00 86 ILE A C 1
ATOM 688 O O . ILE A 1 86 ? -5.727 6.135 4.119 1.00 96.00 86 ILE A O 1
ATOM 692 N N . HIS A 1 87 ? -7.261 4.864 3.088 1.00 95.94 87 HIS A N 1
ATOM 693 C CA . HIS A 1 87 ? -8.320 5.092 4.062 1.00 95.94 87 HIS A CA 1
ATOM 694 C C . HIS A 1 87 ? -8.362 3.963 5.085 1.00 95.94 87 HIS A C 1
ATOM 696 O O . HIS A 1 87 ? -8.351 2.787 4.728 1.00 95.94 87 HIS A O 1
ATOM 702 N N . ILE A 1 88 ? -8.462 4.329 6.363 1.00 96.81 88 ILE A N 1
ATOM 703 C CA . ILE A 1 88 ? -8.658 3.391 7.469 1.00 96.81 88 ILE A CA 1
ATOM 704 C C . ILE A 1 88 ? -10.067 3.601 8.018 1.00 96.81 88 ILE A C 1
ATOM 706 O O . ILE A 1 88 ? -10.356 4.633 8.623 1.00 96.81 88 ILE A O 1
ATOM 710 N N . VAL A 1 89 ? -10.935 2.617 7.809 1.00 94.88 89 VAL A N 1
ATOM 711 C CA . VAL A 1 89 ? -12.339 2.629 8.223 1.00 94.88 89 VAL A CA 1
ATOM 712 C C . VAL A 1 89 ? -12.550 1.536 9.266 1.00 94.88 89 VAL A C 1
ATOM 714 O O . VAL A 1 89 ? -12.670 0.358 8.935 1.00 94.88 89 VAL A O 1
ATOM 717 N N . ALA A 1 90 ? -12.571 1.919 10.542 1.00 94.75 90 ALA A N 1
ATOM 718 C CA . ALA A 1 90 ? -12.795 1.009 11.662 1.00 94.75 90 ALA A CA 1
ATOM 719 C C . ALA A 1 90 ? -13.933 1.504 12.567 1.00 94.75 90 ALA A C 1
ATOM 721 O O . ALA A 1 90 ? -14.266 2.686 12.585 1.00 94.75 90 ALA A O 1
ATOM 722 N N . ASN A 1 91 ? -14.491 0.597 13.372 1.00 95.50 91 ASN A N 1
ATOM 723 C CA . ASN A 1 91 ? -15.629 0.882 14.258 1.00 95.50 91 ASN A CA 1
ATOM 724 C C . ASN A 1 91 ? -15.277 1.762 15.472 1.00 95.50 91 ASN A C 1
ATOM 726 O O . ASN A 1 91 ? -16.156 2.103 16.259 1.00 95.50 91 ASN A O 1
ATOM 730 N N . SER A 1 92 ? -13.998 2.089 15.678 1.00 97.25 92 SER A N 1
ATOM 731 C CA . SER A 1 92 ? -13.553 2.936 16.783 1.00 97.25 92 SER A CA 1
ATOM 732 C C . SER A 1 92 ? -12.276 3.694 16.441 1.00 97.25 92 SER A C 1
ATOM 734 O O . SER A 1 92 ? -11.429 3.219 15.681 1.00 97.25 92 SER A O 1
ATOM 736 N N . GLU A 1 93 ? -12.096 4.851 17.078 1.00 96.44 93 GLU A N 1
ATOM 737 C CA . GLU A 1 93 ? -10.878 5.657 16.951 1.00 96.44 93 GLU A CA 1
ATOM 738 C C . GLU A 1 93 ? -9.630 4.876 17.392 1.00 96.44 93 GLU A C 1
ATOM 740 O O . GLU A 1 93 ? -8.580 4.947 16.751 1.00 96.44 93 GLU A O 1
ATOM 745 N N . HIS A 1 94 ? -9.744 4.084 18.464 1.00 96.88 94 HIS A N 1
ATOM 746 C CA . HIS A 1 94 ? -8.655 3.224 18.921 1.00 96.88 94 HIS A CA 1
ATOM 747 C C . HIS A 1 94 ? -8.265 2.195 17.849 1.00 96.88 94 HIS A C 1
ATOM 749 O O . HIS A 1 94 ? -7.078 2.031 17.565 1.00 96.88 94 HIS A O 1
ATOM 755 N N . GLY A 1 95 ? -9.248 1.562 17.198 1.00 96.25 95 GLY A N 1
ATOM 756 C CA . GLY A 1 95 ? -9.010 0.654 16.074 1.00 96.25 95 GLY A CA 1
ATOM 757 C C . GLY A 1 95 ? -8.276 1.341 14.921 1.00 96.25 95 GLY A C 1
ATOM 758 O O . GLY A 1 95 ? -7.277 0.810 14.432 1.00 96.25 95 GLY A O 1
ATOM 759 N N . CYS A 1 96 ? -8.696 2.558 14.557 1.00 96.62 96 CYS A N 1
ATOM 760 C CA . CYS A 1 96 ? -8.009 3.360 13.542 1.00 96.62 96 CYS A CA 1
ATOM 761 C C . CYS A 1 96 ? -6.543 3.620 13.913 1.00 96.62 96 CYS A C 1
ATOM 763 O O . CYS A 1 96 ? -5.662 3.408 13.083 1.00 96.62 96 CYS A O 1
ATOM 765 N N . LYS A 1 97 ? -6.257 4.015 15.163 1.00 97.56 97 LYS A N 1
ATOM 766 C CA . LYS A 1 97 ? -4.882 4.279 15.634 1.00 97.56 97 LYS A CA 1
ATOM 767 C C . LYS A 1 97 ? -3.997 3.033 15.577 1.00 97.56 97 LYS A C 1
ATOM 769 O O . LYS A 1 97 ? -2.851 3.121 15.135 1.00 97.56 97 LYS A O 1
ATOM 774 N N . VAL A 1 98 ? -4.521 1.876 15.983 1.00 96.88 98 VAL A N 1
ATOM 775 C CA . VAL A 1 98 ? -3.782 0.603 15.935 1.00 96.88 98 VAL A CA 1
ATOM 776 C C . VAL A 1 98 ? -3.435 0.225 14.495 1.00 96.88 98 VAL A C 1
ATOM 778 O O . VAL A 1 98 ? -2.285 -0.115 14.208 1.00 96.88 98 VAL A O 1
ATOM 781 N N . VAL A 1 99 ? -4.404 0.299 13.579 1.00 97.19 99 VAL A N 1
ATOM 782 C CA . VAL A 1 99 ? -4.179 -0.018 12.160 1.00 97.19 99 VAL A CA 1
ATOM 783 C C . VAL A 1 99 ? -3.216 0.985 11.525 1.00 97.19 99 VAL A C 1
ATOM 785 O O . VAL A 1 99 ? -2.267 0.570 10.863 1.00 97.19 99 VAL A O 1
ATOM 788 N N . ALA A 1 100 ? -3.382 2.282 11.797 1.00 97.25 100 ALA A N 1
ATOM 789 C CA . ALA A 1 100 ? -2.497 3.330 11.295 1.00 97.25 100 ALA A CA 1
ATOM 790 C C . ALA A 1 100 ? -1.043 3.113 11.733 1.00 97.25 100 ALA A C 1
ATOM 792 O O . ALA A 1 100 ? -0.134 3.229 10.915 1.00 97.25 100 ALA A O 1
ATOM 793 N N . GLY A 1 101 ? -0.813 2.734 12.995 1.00 97.56 101 GLY A N 1
ATOM 794 C CA . GLY A 1 101 ? 0.526 2.408 13.491 1.00 97.56 101 GLY A CA 1
ATOM 795 C C . GLY A 1 101 ? 1.168 1.235 12.744 1.00 97.56 101 GLY A C 1
ATOM 796 O O . GLY A 1 101 ? 2.338 1.307 12.371 1.00 97.56 101 GLY A O 1
ATOM 797 N N . LYS A 1 102 ? 0.396 0.177 12.462 1.00 96.81 102 LYS A N 1
ATOM 798 C CA . LYS A 1 102 ? 0.876 -0.983 11.692 1.00 96.81 102 LYS A CA 1
ATOM 799 C C . LYS A 1 102 ? 1.221 -0.611 10.250 1.00 96.81 102 LYS A C 1
ATOM 801 O O . LYS A 1 102 ? 2.307 -0.948 9.790 1.00 96.81 102 LYS A O 1
ATOM 806 N N . ILE A 1 103 ? 0.330 0.110 9.567 1.00 96.75 103 ILE A N 1
ATOM 807 C CA . ILE A 1 103 ? 0.553 0.564 8.185 1.00 96.75 103 ILE A CA 1
ATOM 808 C C . ILE A 1 103 ? 1.770 1.483 8.117 1.00 96.75 103 ILE A C 1
ATOM 810 O O . ILE A 1 103 ? 2.626 1.303 7.259 1.00 96.75 103 ILE A O 1
ATOM 814 N N . ARG A 1 104 ? 1.903 2.420 9.061 1.00 96.88 104 ARG A N 1
ATOM 815 C CA . ARG A 1 104 ? 3.066 3.307 9.140 1.00 96.88 104 ARG A CA 1
ATOM 816 C C . ARG A 1 104 ? 4.374 2.523 9.240 1.00 96.88 104 ARG A C 1
ATOM 818 O O . ARG A 1 104 ? 5.325 2.862 8.546 1.00 96.88 104 ARG A O 1
ATOM 825 N N . ASN A 1 105 ? 4.422 1.481 10.068 1.00 97.06 105 ASN A N 1
ATOM 826 C CA . ASN A 1 105 ? 5.616 0.644 10.193 1.00 97.06 105 ASN A CA 1
ATOM 827 C C . ASN A 1 105 ? 5.924 -0.118 8.897 1.00 97.06 105 ASN A C 1
ATOM 829 O O . ASN A 1 105 ? 7.087 -0.197 8.519 1.00 97.06 105 ASN A O 1
ATOM 833 N N . ILE A 1 106 ? 4.903 -0.635 8.204 1.00 96.31 106 ILE A N 1
ATOM 834 C CA . ILE A 1 106 ? 5.066 -1.284 6.892 1.00 96.31 106 ILE A CA 1
ATOM 835 C C . ILE A 1 106 ? 5.673 -0.302 5.882 1.00 96.31 106 ILE A C 1
ATOM 837 O O . ILE A 1 106 ? 6.660 -0.627 5.229 1.00 96.31 106 ILE A O 1
ATOM 841 N N . LEU A 1 107 ? 5.126 0.916 5.810 1.00 95.19 107 LEU A N 1
ATOM 842 C CA . LEU A 1 107 ? 5.579 1.954 4.884 1.00 95.19 107 LEU A CA 1
ATOM 843 C C . LEU A 1 107 ? 7.018 2.403 5.155 1.00 95.19 107 LEU A C 1
ATOM 845 O O . LEU A 1 107 ? 7.816 2.475 4.227 1.00 95.19 107 LEU A O 1
ATOM 849 N N . ILE A 1 108 ? 7.356 2.685 6.417 1.00 96.06 108 ILE A N 1
ATOM 850 C CA . ILE A 1 108 ? 8.695 3.159 6.808 1.00 96.06 108 ILE A CA 1
ATOM 851 C C . ILE A 1 108 ? 9.761 2.089 6.567 1.00 96.06 108 ILE A C 1
ATOM 853 O O . ILE A 1 108 ? 10.872 2.419 6.162 1.00 96.06 108 ILE A O 1
ATOM 857 N N . ASN A 1 109 ? 9.432 0.822 6.821 1.00 96.19 109 ASN A N 1
ATOM 858 C CA . ASN A 1 109 ? 10.388 -0.275 6.693 1.00 96.19 109 ASN A CA 1
ATOM 859 C C . ASN A 1 109 ? 10.449 -0.867 5.278 1.00 96.19 109 ASN A C 1
ATOM 861 O O . ASN A 1 109 ? 11.270 -1.751 5.050 1.00 96.19 109 ASN A O 1
ATOM 865 N N . GLY A 1 110 ? 9.586 -0.429 4.352 1.00 93.06 110 GLY A N 1
ATOM 866 C CA . GLY A 1 110 ? 9.480 -1.044 3.027 1.00 93.06 110 GLY A CA 1
ATOM 867 C C . GLY A 1 110 ? 9.076 -2.523 3.090 1.00 93.06 110 GLY A C 1
ATOM 868 O O . GLY A 1 110 ? 9.565 -3.321 2.301 1.00 93.06 110 GLY A O 1
ATOM 869 N N . ASP A 1 111 ? 8.238 -2.913 4.059 1.00 93.88 111 ASP A N 1
ATOM 870 C CA . ASP A 1 111 ? 7.768 -4.302 4.2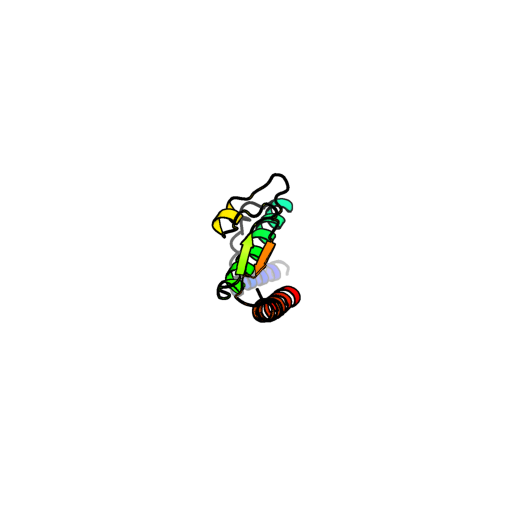42 1.00 93.88 111 ASP A CA 1
ATOM 871 C C . ASP A 1 111 ? 6.606 -4.633 3.285 1.00 93.88 111 ASP A C 1
ATOM 873 O O . ASP A 1 111 ? 5.539 -5.078 3.712 1.00 93.88 111 ASP A O 1
ATOM 877 N N . TYR A 1 112 ? 6.775 -4.327 2.000 1.00 89.25 112 TYR A N 1
ATOM 878 C CA . TYR A 1 112 ? 5.854 -4.627 0.902 1.00 89.25 112 TYR A CA 1
ATOM 879 C C . TYR A 1 112 ? 6.663 -4.840 -0.368 1.00 89.25 112 TYR A C 1
ATOM 881 O O . TYR A 1 112 ? 7.699 -4.169 -0.534 1.00 89.25 112 TYR A O 1
#

Mean predicted aligned error: 12.38 Å

Solvent-accessible surface area (backbone atoms only — not comparable to full-atom values): 6838 Å² total; per-residue (Å²): 117,70,71,61,56,57,53,53,52,58,50,48,54,62,72,64,62,74,66,79,73,76,83,77,74,76,70,80,81,66,50,74,70,56,49,50,37,53,50,53,50,51,53,52,45,37,40,50,59,63,45,60,83,42,88,40,57,47,48,19,31,90,85,68,48,76,58,46,69,73,54,51,77,67,53,73,47,100,84,36,73,82,66,78,42,82,44,72,59,56,99,40,72,68,55,36,53,55,52,50,53,52,52,50,52,33,65,75,68,58,68,83

pLDDT: mean 81.37, std 16.81, range [48.5, 97.56]

Radius of gyration: 25.95 Å; Cα contacts (8 Å, |Δi|>4): 71; chains: 1; bounding box: 73×40×53 Å

Foldseek 3Di:
DVVVVVVVVVVVCVVVPPDPPPDDPPDPPDDPQRVVLVVQLVLVVVLCVVCVPPPQKFKAFPVRHGDDSVVSVVPCDPNSDTHIDIGGHDPDPVSSVVVVVVSVVCVVVVVD

Secondary structure (DSSP, 8-state):
-HHHHHHHHHHHHHHTT---------SS---HHHHHHHHHHHHHHHHHHHHTT-TTEEEE-TT-PBP-HHHHHH---TT-----EEEE--SSHHHHHHHHHHHHHHHHHT--